Protein AF-A0A7H0Y785-F1 (afdb_monomer_lite)

Radius of gyration: 13.6 Å; chains: 1; bounding box: 26×25×44 Å

Organism: NCBI:txid59893

InterPro domains:
  IPR001387 Cro/C1-type, helix-turn-helix domain [PF01381] (8-51)
  IPR001387 Cro/C1-type, helix-turn-helix domain [PS50943] (8-51)
  IPR001387 Cro/C1-type, helix-turn-helix domain [SM00530] (7-65)
  IPR001387 Cro/C1-type, helix-turn-helix domain [cd00093] (5-51)
  IPR010982 Lambda repressor-like, DNA-binding domain superfamily [G3DSA:1.10.260.40] (1-61)
  IPR010982 Lambda repressor-like, DNA-binding domain superfamily [SSF47413] (1-51)

Sequence (72 aa):
MSTIGQRIRTIRKTNNLNQIKFANTIGISQGTLSELEQDKYRPSLDIIIAIKVNDLFCKVDIGINMHSIHVT

pLDDT: mean 79.45, std 18.9, range [38.97, 96.38]

Secondary structure (DSSP, 8-state):
---HHHHHHHHHHHTT--HHHHHHHTTS-HHHHHHHHTTSSPPPHHHHHHHHHHHHHHHHGGG---------

Structure (mmCIF, N/CA/C/O backbone):
data_AF-A0A7H0Y785-F1
#
_entry.id   AF-A0A7H0Y785-F1
#
loop_
_atom_site.group_PDB
_atom_site.id
_atom_site.type_symbol
_atom_site.label_atom_id
_atom_site.label_alt_id
_atom_site.label_comp_id
_atom_site.label_asym_id
_atom_site.label_entity_id
_atom_site.label_seq_id
_atom_site.pdbx_PDB_ins_code
_atom_site.Cartn_x
_atom_site.Cartn_y
_atom_site.Cartn_z
_atom_site.occupancy
_atom_site.B_iso_or_equiv
_atom_site.auth_seq_id
_atom_site.auth_comp_id
_atom_site.auth_asym_id
_atom_site.auth_atom_id
_atom_site.pdbx_PDB_model_num
ATOM 1 N N . MET A 1 1 ? -12.744 13.046 -13.561 1.00 58.41 1 MET A N 1
ATOM 2 C CA . MET A 1 1 ? -12.692 11.572 -13.427 1.00 58.41 1 MET A CA 1
ATOM 3 C C . MET A 1 1 ? -11.775 11.238 -12.268 1.00 58.41 1 MET A C 1
ATOM 5 O O . MET A 1 1 ? -10.737 11.877 -12.162 1.00 58.41 1 MET A O 1
ATOM 9 N N . SER A 1 2 ? -12.154 10.295 -11.408 1.00 82.25 2 SER A N 1
ATOM 10 C CA . SER A 1 2 ? -11.295 9.855 -10.304 1.00 82.25 2 SER A CA 1
ATOM 11 C C . SER A 1 2 ? -10.199 8.927 -10.828 1.00 82.25 2 SER A C 1
ATOM 13 O O . SER A 1 2 ? -10.498 8.009 -11.597 1.00 82.25 2 SER A O 1
ATOM 15 N N . THR A 1 3 ? -8.952 9.142 -10.419 1.00 92.25 3 THR A N 1
ATOM 16 C CA . THR A 1 3 ? -7.830 8.259 -10.772 1.00 92.25 3 THR A CA 1
ATOM 17 C C . THR A 1 3 ? -7.939 6.908 -10.058 1.00 92.25 3 THR A C 1
ATOM 19 O O . THR A 1 3 ? -8.762 6.709 -9.158 1.00 92.25 3 THR A O 1
ATOM 22 N N . ILE A 1 4 ? -7.111 5.943 -10.460 1.00 89.56 4 ILE A N 1
ATOM 23 C CA . ILE A 1 4 ? -7.053 4.638 -9.792 1.00 89.56 4 ILE A CA 1
ATOM 24 C C . ILE A 1 4 ? -6.559 4.806 -8.353 1.00 89.56 4 ILE A C 1
ATOM 26 O O . ILE A 1 4 ? -7.206 4.282 -7.448 1.00 89.56 4 ILE A O 1
ATOM 30 N N . GLY A 1 5 ? -5.513 5.601 -8.117 1.00 92.56 5 GLY A N 1
ATOM 31 C CA . GLY A 1 5 ? -5.010 5.896 -6.778 1.00 92.56 5 GLY A CA 1
ATOM 32 C C . GLY A 1 5 ? -6.068 6.530 -5.878 1.00 92.56 5 GLY A C 1
ATOM 33 O O . GLY A 1 5 ? -6.260 6.097 -4.739 1.00 92.56 5 GLY A O 1
ATOM 34 N N . GLN A 1 6 ? -6.854 7.471 -6.410 1.00 92.75 6 GLN A N 1
ATOM 35 C CA . GLN A 1 6 ? -7.978 8.065 -5.683 1.00 92.75 6 GLN A CA 1
ATOM 36 C C . GLN A 1 6 ? -9.041 7.028 -5.303 1.00 92.75 6 GLN A C 1
ATOM 38 O O . GLN A 1 6 ? -9.516 7.037 -4.171 1.00 92.75 6 GLN A O 1
ATOM 43 N N . ARG A 1 7 ? -9.388 6.101 -6.205 1.00 91.81 7 ARG A N 1
ATOM 44 C CA . ARG A 1 7 ? -10.357 5.028 -5.915 1.00 91.81 7 ARG A CA 1
ATOM 45 C C . ARG A 1 7 ? -9.852 4.080 -4.829 1.00 91.81 7 ARG A C 1
ATOM 47 O O . ARG A 1 7 ? -10.623 3.728 -3.940 1.00 91.81 7 ARG A O 1
ATOM 54 N N . ILE A 1 8 ? -8.571 3.712 -4.871 1.00 92.12 8 ILE A N 1
ATOM 55 C CA . ILE A 1 8 ? -7.926 2.883 -3.840 1.00 92.12 8 ILE A CA 1
ATOM 56 C C . ILE A 1 8 ? -8.006 3.587 -2.481 1.00 92.12 8 ILE A C 1
ATOM 58 O O . ILE A 1 8 ? -8.456 3.000 -1.495 1.00 92.12 8 ILE A O 1
ATOM 62 N N . ARG A 1 9 ? -7.661 4.878 -2.447 1.00 93.06 9 ARG A N 1
ATOM 63 C CA . ARG A 1 9 ? -7.744 5.700 -1.237 1.00 93.06 9 ARG A CA 1
ATOM 64 C C . ARG A 1 9 ? -9.168 5.789 -0.696 1.00 93.06 9 ARG A C 1
ATOM 66 O O . ARG A 1 9 ? -9.356 5.712 0.518 1.00 93.06 9 ARG A O 1
ATOM 73 N N . THR A 1 10 ? -10.159 5.945 -1.572 1.00 91.94 10 THR A N 1
ATOM 74 C CA . THR A 1 10 ? -11.574 5.957 -1.188 1.00 91.94 10 THR A CA 1
ATOM 75 C C . THR A 1 10 ? -11.971 4.638 -0.542 1.00 91.94 10 THR A C 1
ATOM 77 O O . THR A 1 10 ? -12.464 4.680 0.577 1.00 91.94 10 THR A O 1
ATOM 80 N N . ILE A 1 11 ? -11.683 3.490 -1.169 1.00 90.00 11 ILE A N 1
ATOM 81 C CA . ILE A 1 11 ? -11.988 2.158 -0.613 1.00 90.00 11 ILE A CA 1
ATOM 82 C C . ILE A 1 11 ? -11.359 1.993 0.773 1.00 90.00 11 ILE A C 1
ATOM 84 O O . ILE A 1 11 ? -12.017 1.581 1.727 1.00 90.00 11 ILE A O 1
ATOM 88 N N . ARG A 1 12 ? -10.087 2.364 0.934 1.00 92.25 12 ARG A N 1
ATOM 89 C CA . ARG A 1 12 ? -9.425 2.274 2.237 1.00 92.25 12 ARG A CA 1
ATOM 90 C C . ARG A 1 12 ? -10.118 3.140 3.295 1.00 92.25 12 ARG A C 1
ATOM 92 O O . ARG A 1 12 ? -10.327 2.695 4.424 1.00 92.25 12 ARG A O 1
ATOM 99 N N . LYS A 1 13 ? -10.449 4.385 2.941 1.00 91.12 13 LYS A N 1
ATOM 100 C CA . LYS A 1 13 ? -11.096 5.342 3.847 1.00 91.12 13 LYS A CA 1
ATOM 101 C C . LYS A 1 13 ? -12.525 4.938 4.200 1.00 91.12 13 LYS A C 1
ATOM 103 O O . LYS A 1 13 ? -12.894 5.095 5.356 1.00 91.12 13 LYS A O 1
ATOM 108 N N . THR A 1 14 ? -13.301 4.390 3.264 1.00 90.38 14 THR A N 1
ATOM 109 C CA . THR A 1 14 ? -14.663 3.900 3.540 1.00 90.38 14 THR A CA 1
ATOM 110 C C . THR A 1 14 ? -14.664 2.714 4.499 1.00 90.38 14 THR A C 1
ATOM 112 O O . THR A 1 14 ? -15.618 2.541 5.243 1.00 90.38 14 THR A O 1
ATOM 115 N N . ASN A 1 15 ? -13.571 1.947 4.536 1.00 85.38 15 ASN A N 1
ATOM 116 C CA . ASN A 1 15 ? -13.357 0.865 5.498 1.00 85.38 15 ASN A CA 1
ATOM 117 C C . ASN A 1 15 ? -12.688 1.329 6.812 1.00 85.38 15 ASN A C 1
ATOM 119 O O . ASN A 1 15 ? -12.334 0.503 7.646 1.00 85.38 15 ASN A O 1
ATOM 123 N N . ASN A 1 16 ? -12.482 2.638 7.018 1.00 89.00 16 ASN A N 1
ATOM 124 C CA . ASN A 1 16 ? -11.813 3.210 8.198 1.00 89.00 16 ASN A CA 1
ATOM 125 C C . ASN A 1 16 ? -10.410 2.632 8.484 1.00 89.00 16 ASN A C 1
ATOM 127 O O . ASN A 1 16 ? -9.944 2.611 9.626 1.00 89.00 16 ASN A O 1
ATOM 131 N N . LEU A 1 17 ? -9.696 2.192 7.443 1.00 89.69 17 LEU A N 1
ATOM 132 C CA . L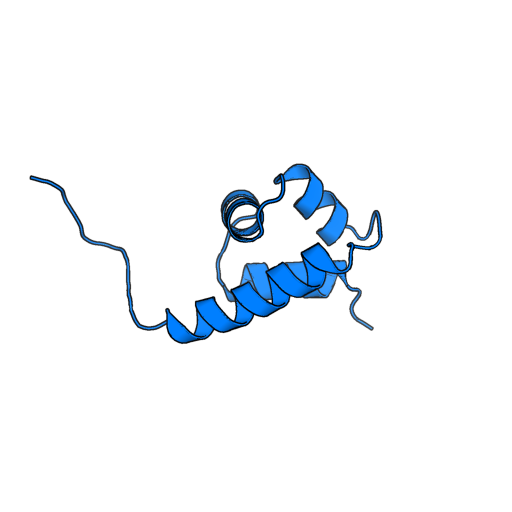EU A 1 17 ? -8.357 1.626 7.577 1.00 89.69 17 LEU A CA 1
ATOM 133 C C . LEU A 1 17 ? -7.275 2.700 7.408 1.00 89.69 17 LEU A C 1
ATOM 135 O O . LEU A 1 17 ? -7.320 3.561 6.520 1.00 89.69 17 LEU A O 1
ATOM 139 N N . ASN A 1 18 ? -6.237 2.625 8.240 1.00 94.19 18 ASN A N 1
ATOM 140 C CA . ASN A 1 18 ? -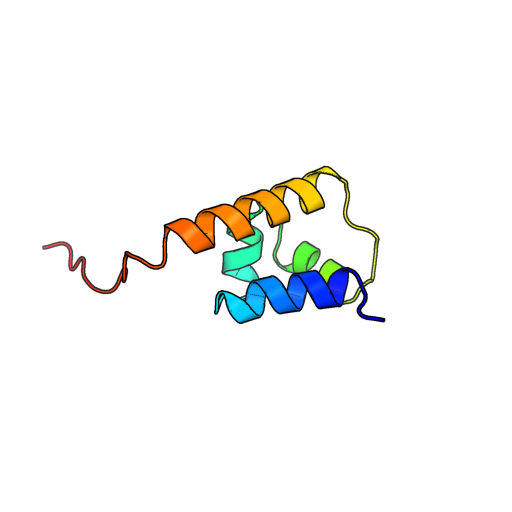4.996 3.348 7.973 1.00 94.19 18 ASN A CA 1
ATOM 141 C C . ASN A 1 18 ? -4.198 2.634 6.860 1.00 94.19 18 ASN A C 1
ATOM 143 O O . ASN A 1 18 ? -4.499 1.496 6.496 1.00 94.19 18 ASN A O 1
ATOM 147 N N . GLN A 1 19 ? -3.204 3.315 6.283 1.00 94.06 19 GLN A N 1
ATOM 148 C CA . GLN A 1 19 ? -2.438 2.757 5.162 1.00 94.06 19 GLN A CA 1
ATOM 149 C C . GLN A 1 19 ? -1.685 1.476 5.544 1.00 94.06 19 GLN A C 1
ATOM 151 O O . GLN A 1 19 ? -1.645 0.553 4.745 1.00 94.06 19 GLN A O 1
ATOM 156 N N . ILE A 1 20 ? -1.154 1.382 6.767 1.00 94.50 20 ILE A N 1
ATOM 157 C CA . ILE A 1 20 ? -0.426 0.193 7.235 1.00 94.50 20 ILE A CA 1
ATOM 158 C C . ILE A 1 20 ? -1.354 -1.027 7.259 1.00 94.50 20 ILE A C 1
ATOM 160 O O . ILE A 1 20 ? -1.044 -2.047 6.655 1.00 94.50 20 ILE A O 1
ATOM 164 N N . LYS A 1 21 ? -2.524 -0.910 7.903 1.00 90.19 21 LYS A N 1
ATOM 165 C CA . LYS A 1 21 ? -3.503 -2.000 8.002 1.00 90.19 21 LYS A CA 1
ATOM 166 C C . LYS A 1 21 ? -3.964 -2.456 6.622 1.00 90.19 21 LYS A C 1
ATOM 168 O O . LYS A 1 21 ? -3.947 -3.646 6.352 1.00 90.19 21 LYS A O 1
ATOM 173 N N . PHE A 1 22 ? -4.321 -1.517 5.747 1.00 91.94 22 PHE A N 1
ATOM 174 C CA . PHE A 1 22 ? -4.795 -1.854 4.407 1.00 91.94 22 PHE A CA 1
ATOM 175 C C . PHE A 1 22 ? -3.707 -2.492 3.536 1.00 91.94 22 PHE A C 1
ATOM 177 O O . PHE A 1 22 ? -3.982 -3.478 2.860 1.00 91.94 22 PHE A O 1
ATOM 184 N N . ALA A 1 23 ? -2.477 -1.967 3.588 1.00 92.00 23 ALA A N 1
ATOM 185 C CA . ALA A 1 23 ? -1.332 -2.524 2.873 1.00 92.00 23 ALA A CA 1
ATOM 186 C C . ALA A 1 23 ? -1.042 -3.963 3.324 1.00 92.00 23 ALA A C 1
ATOM 188 O O . ALA A 1 23 ? -0.898 -4.846 2.481 1.00 92.00 23 ALA A O 1
ATOM 189 N N . ASN A 1 24 ? -1.079 -4.214 4.637 1.00 90.44 24 ASN A N 1
ATOM 190 C CA . ASN A 1 24 ? -0.925 -5.556 5.196 1.00 90.44 24 ASN A CA 1
ATOM 191 C C . ASN A 1 24 ? -2.020 -6.513 4.702 1.00 90.44 24 ASN A C 1
ATOM 193 O O . ASN A 1 24 ? -1.713 -7.650 4.361 1.00 90.44 24 ASN A O 1
ATOM 197 N N . THR A 1 25 ? -3.279 -6.066 4.612 1.00 87.69 25 THR A N 1
ATOM 198 C CA . THR A 1 25 ? -4.379 -6.921 4.131 1.00 87.69 25 THR A CA 1
ATOM 199 C C . THR A 1 25 ? -4.237 -7.304 2.657 1.00 87.69 25 THR A C 1
ATOM 201 O O . THR A 1 25 ? -4.610 -8.409 2.282 1.00 87.69 25 THR A O 1
ATOM 204 N N . ILE A 1 26 ? -3.697 -6.418 1.815 1.00 89.56 26 ILE A N 1
ATOM 205 C CA . ILE A 1 26 ? -3.470 -6.703 0.385 1.00 89.56 26 ILE A CA 1
ATOM 206 C C . ILE A 1 26 ? -2.057 -7.236 0.091 1.00 89.56 26 ILE A C 1
ATOM 208 O O . ILE A 1 26 ? -1.709 -7.411 -1.073 1.00 89.56 26 ILE A O 1
ATOM 212 N N . GLY A 1 27 ? -1.246 -7.491 1.125 1.00 89.38 27 GLY A N 1
ATOM 213 C CA . GLY A 1 27 ? 0.076 -8.109 1.000 1.00 89.38 27 GLY A CA 1
ATOM 214 C C . GLY A 1 27 ? 1.166 -7.214 0.400 1.00 89.38 27 GLY A C 1
ATOM 215 O O . GLY A 1 27 ? 2.086 -7.727 -0.231 1.00 89.38 27 GLY A O 1
ATOM 216 N N . ILE A 1 28 ? 1.085 -5.890 0.573 1.00 92.81 28 ILE A N 1
ATOM 217 C CA . ILE A 1 28 ? 2.098 -4.937 0.080 1.00 92.81 28 ILE A CA 1
ATOM 218 C C . ILE A 1 28 ? 2.668 -4.071 1.207 1.00 92.81 28 ILE A C 1
ATOM 220 O O . ILE A 1 28 ? 2.119 -4.003 2.304 1.00 92.81 28 ILE A O 1
ATOM 224 N N . SER A 1 29 ? 3.760 -3.353 0.929 1.00 95.62 29 SER A N 1
ATOM 225 C CA . SER A 1 29 ? 4.308 -2.387 1.887 1.00 95.62 29 SER A CA 1
ATOM 226 C C . SER A 1 29 ? 3.454 -1.111 1.973 1.00 95.62 29 SER A C 1
ATOM 228 O O . SER A 1 29 ? 2.812 -0.698 1.002 1.00 95.62 29 SER A O 1
ATOM 230 N N . GLN A 1 30 ? 3.488 -0.419 3.117 1.00 96.12 30 GLN A N 1
ATOM 231 C CA . GLN A 1 30 ? 2.807 0.875 3.264 1.00 96.12 30 GLN A CA 1
ATOM 232 C C . GLN A 1 30 ? 3.342 1.933 2.281 1.00 96.12 30 GLN A C 1
ATOM 234 O O . GLN A 1 30 ? 2.554 2.729 1.769 1.00 96.12 30 GLN A O 1
ATOM 239 N N . GLY A 1 31 ? 4.646 1.919 1.982 1.00 96.06 31 GLY A N 1
ATOM 240 C CA . GLY A 1 31 ? 5.254 2.805 0.985 1.00 96.06 31 GLY A CA 1
ATOM 241 C C . GLY A 1 31 ? 4.670 2.565 -0.406 1.00 96.06 31 GLY A C 1
ATOM 242 O O . GLY A 1 31 ? 4.177 3.500 -1.032 1.00 96.06 31 GLY A O 1
ATOM 243 N N . THR A 1 32 ? 4.599 1.296 -0.822 1.00 94.44 32 THR A N 1
ATOM 244 C CA . THR A 1 32 ? 3.968 0.854 -2.078 1.00 94.44 32 THR A CA 1
ATOM 245 C C . THR A 1 32 ? 2.530 1.367 -2.177 1.00 94.44 32 THR A C 1
ATOM 247 O O . THR A 1 32 ? 2.165 1.990 -3.172 1.00 94.44 32 THR A O 1
ATOM 250 N N . LEU A 1 33 ? 1.724 1.196 -1.122 1.00 95.19 33 LEU A N 1
ATOM 251 C CA . LEU A 1 33 ? 0.358 1.723 -1.081 1.00 95.19 33 LEU A CA 1
ATOM 252 C C . LEU A 1 33 ? 0.312 3.255 -1.196 1.00 95.19 33 LEU A C 1
ATOM 254 O O . LEU A 1 33 ? -0.545 3.793 -1.893 1.00 95.19 33 LEU A O 1
ATOM 258 N N . SER A 1 34 ? 1.207 3.966 -0.511 1.00 96.38 34 SER A N 1
ATOM 259 C CA . SER A 1 34 ? 1.254 5.431 -0.543 1.00 96.38 34 SER A CA 1
ATOM 260 C C . SER A 1 34 ? 1.535 5.960 -1.949 1.00 96.38 34 SER A C 1
ATOM 262 O O . SER A 1 34 ? 0.891 6.908 -2.396 1.00 96.38 34 SER A O 1
ATOM 264 N N . GLU A 1 35 ? 2.461 5.329 -2.665 1.00 96.06 35 GLU A N 1
ATOM 265 C CA . GLU A 1 35 ? 2.791 5.682 -4.044 1.00 96.06 35 GLU A CA 1
ATOM 266 C C . GLU A 1 35 ? 1.651 5.363 -5.018 1.00 96.06 35 GLU A C 1
ATOM 268 O O . GLU A 1 35 ? 1.376 6.165 -5.913 1.00 96.06 35 GLU A O 1
ATOM 273 N N . LEU A 1 36 ? 0.933 4.254 -4.802 1.00 94.50 36 LEU A N 1
ATOM 274 C CA . LEU A 1 36 ? -0.285 3.926 -5.547 1.00 94.50 36 LEU A CA 1
ATOM 275 C C . LEU A 1 36 ? -1.387 4.964 -5.332 1.00 94.50 36 LEU A C 1
ATOM 277 O O . LEU A 1 36 ? -2.000 5.413 -6.296 1.00 94.50 36 LEU A O 1
ATOM 281 N N . GLU A 1 37 ? -1.635 5.377 -4.085 1.00 94.00 37 GLU A N 1
ATOM 282 C CA . GLU A 1 37 ? -2.638 6.404 -3.762 1.00 94.00 37 GLU A CA 1
ATOM 283 C C . GLU A 1 37 ? -2.282 7.793 -4.319 1.00 94.00 37 GLU A C 1
ATOM 285 O O . GLU A 1 37 ? -3.165 8.642 -4.442 1.00 94.00 37 GLU A O 1
ATOM 290 N N . GLN A 1 38 ? -1.006 8.020 -4.642 1.00 95.12 38 GLN A N 1
ATOM 291 C CA . GLN A 1 38 ? -0.482 9.230 -5.283 1.00 95.12 38 GLN A CA 1
ATOM 292 C C . GLN A 1 38 ? -0.386 9.109 -6.813 1.00 95.12 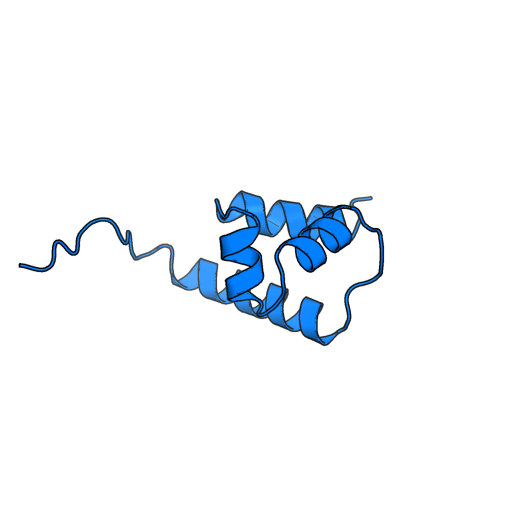38 GLN A C 1
ATOM 294 O O . GLN A 1 38 ? 0.155 10.008 -7.451 1.00 95.12 38 GLN A O 1
ATOM 299 N N . ASP A 1 39 ? -0.870 8.007 -7.398 1.00 92.94 39 ASP A N 1
ATOM 300 C CA . ASP A 1 39 ? -0.805 7.725 -8.837 1.00 92.94 39 ASP A CA 1
ATOM 301 C C . ASP A 1 39 ? 0.628 7.730 -9.413 1.00 92.94 39 ASP A C 1
ATOM 303 O O . ASP A 1 39 ? 0.820 7.952 -10.610 1.00 92.94 39 ASP A O 1
ATOM 307 N N . LYS A 1 40 ? 1.654 7.457 -8.589 1.00 92.00 40 LYS A N 1
ATOM 308 C CA . LYS A 1 40 ? 3.058 7.455 -9.043 1.00 92.00 40 LYS A CA 1
ATOM 309 C C . LYS A 1 40 ? 3.365 6.345 -10.045 1.00 92.00 40 LYS A C 1
ATOM 311 O O . LYS A 1 40 ? 4.275 6.489 -10.855 1.00 92.00 40 LYS A O 1
ATOM 316 N N . TYR A 1 41 ? 2.629 5.240 -9.988 1.00 87.69 41 TYR A N 1
ATOM 317 C CA . TYR A 1 41 ? 2.711 4.165 -10.969 1.00 87.69 41 TYR A CA 1
ATOM 318 C C . TYR A 1 41 ? 1.387 3.412 -11.068 1.00 87.69 41 TYR A C 1
ATOM 320 O O . TYR A 1 41 ? 0.503 3.516 -10.215 1.00 87.69 41 TYR A O 1
ATOM 328 N N . ARG A 1 42 ? 1.247 2.641 -12.148 1.00 85.31 42 ARG A N 1
ATOM 329 C CA . ARG A 1 42 ? 0.075 1.796 -12.370 1.00 85.31 42 ARG A CA 1
ATOM 330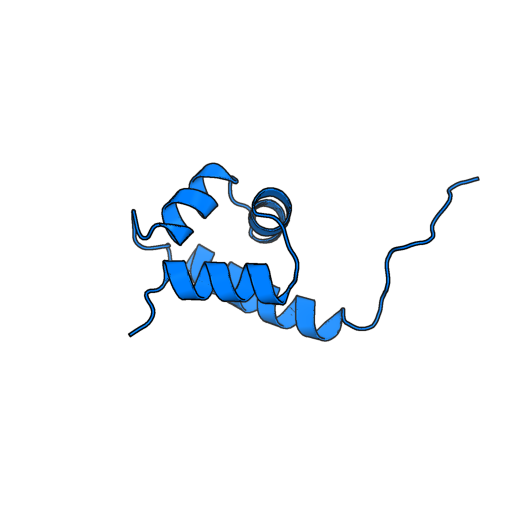 C C . ARG A 1 42 ? 0.183 0.525 -11.520 1.00 85.31 42 ARG A C 1
ATOM 332 O O . ARG A 1 42 ? 1.185 -0.176 -11.654 1.00 85.31 42 ARG A O 1
ATOM 339 N N . PRO A 1 43 ? -0.826 0.194 -10.694 1.00 87.44 43 PRO A N 1
ATOM 340 C CA . PRO A 1 43 ? -0.845 -1.078 -9.982 1.00 87.44 43 PRO A CA 1
ATOM 341 C C . PRO A 1 43 ? -0.835 -2.246 -10.968 1.00 87.44 43 PRO A C 1
ATOM 343 O O . PRO A 1 43 ? -1.440 -2.168 -12.041 1.00 87.44 43 PRO A O 1
ATOM 346 N N . SER A 1 44 ? -0.177 -3.339 -10.584 1.00 89.06 44 SER A N 1
ATOM 347 C CA . SER A 1 44 ? -0.268 -4.604 -11.309 1.00 89.06 44 SER A CA 1
ATOM 348 C C . SER A 1 44 ? -1.675 -5.202 -11.196 1.00 89.06 44 SER A C 1
ATOM 350 O O . SER A 1 44 ? -2.464 -4.836 -10.318 1.00 89.06 44 SER A O 1
ATOM 352 N N . LEU A 1 45 ? -1.987 -6.150 -12.085 1.00 87.56 45 LEU A N 1
ATOM 353 C CA . LEU A 1 45 ? -3.246 -6.901 -12.045 1.00 87.56 45 LEU A CA 1
ATOM 354 C C . LEU A 1 45 ? -3.460 -7.577 -10.686 1.00 87.56 45 LEU A C 1
ATOM 356 O O . LEU A 1 45 ? -4.563 -7.507 -10.148 1.00 87.56 45 LEU A O 1
ATOM 360 N N . ASP A 1 46 ? -2.401 -8.132 -10.096 1.00 86.69 46 ASP A N 1
ATOM 361 C CA . ASP A 1 46 ? -2.458 -8.808 -8.796 1.00 86.69 46 ASP A CA 1
ATOM 362 C C . ASP A 1 46 ? -2.942 -7.875 -7.680 1.00 86.69 46 ASP A C 1
ATOM 364 O O . ASP A 1 46 ? -3.800 -8.247 -6.882 1.00 86.69 46 ASP A O 1
ATOM 368 N N . ILE A 1 47 ? -2.471 -6.622 -7.669 1.00 87.31 47 ILE A N 1
ATOM 369 C CA . ILE A 1 47 ? -2.892 -5.612 -6.686 1.00 87.31 47 ILE A CA 1
ATOM 370 C C . ILE A 1 47 ? -4.365 -5.243 -6.889 1.00 87.31 47 ILE A C 1
ATOM 372 O O . ILE A 1 47 ? -5.111 -5.105 -5.920 1.00 87.31 47 ILE A O 1
ATOM 376 N N . ILE A 1 48 ? -4.813 -5.104 -8.141 1.00 87.62 48 ILE A N 1
ATOM 377 C CA . ILE A 1 48 ? -6.220 -4.806 -8.442 1.00 87.62 48 ILE A CA 1
ATOM 378 C C . ILE A 1 48 ? -7.124 -5.947 -7.958 1.00 87.62 48 ILE A C 1
ATOM 380 O O . ILE A 1 48 ? -8.167 -5.684 -7.352 1.00 87.62 48 ILE A O 1
ATOM 384 N N . ILE A 1 49 ? -6.717 -7.198 -8.187 1.00 87.06 49 ILE A N 1
ATOM 385 C CA . ILE A 1 49 ? -7.440 -8.385 -7.720 1.00 87.06 49 ILE A CA 1
ATOM 386 C C . ILE A 1 49 ? -7.472 -8.410 -6.189 1.00 87.06 49 ILE A C 1
ATOM 388 O O . ILE A 1 49 ? -8.555 -8.516 -5.616 1.00 87.06 49 ILE A O 1
ATOM 392 N N . ALA A 1 50 ? -6.332 -8.223 -5.519 1.00 85.25 50 ALA A N 1
ATOM 393 C CA . ALA A 1 50 ? -6.250 -8.212 -4.058 1.00 85.25 50 ALA A CA 1
ATOM 394 C C . ALA A 1 50 ? -7.156 -7.140 -3.427 1.00 85.25 50 ALA A C 1
ATOM 396 O O . ALA A 1 50 ? -7.882 -7.417 -2.472 1.00 85.25 50 ALA A O 1
ATOM 397 N N . ILE A 1 51 ? -7.187 -5.931 -3.997 1.00 86.38 51 ILE A N 1
ATOM 398 C CA . ILE A 1 51 ? -8.069 -4.847 -3.540 1.00 86.38 51 ILE A CA 1
ATOM 399 C C . ILE A 1 51 ? -9.543 -5.212 -3.750 1.00 86.38 51 ILE A C 1
ATOM 401 O O . ILE A 1 51 ? -10.364 -4.965 -2.867 1.00 86.38 51 ILE A O 1
ATOM 405 N N . LYS A 1 52 ? -9.894 -5.806 -4.898 1.00 83.12 52 LYS A N 1
ATOM 406 C CA . LYS A 1 52 ? -11.274 -6.207 -5.205 1.00 83.12 52 LYS A CA 1
ATOM 407 C C . LYS A 1 52 ? -11.774 -7.309 -4.274 1.00 83.12 52 LYS A C 1
ATOM 409 O O . LYS A 1 52 ? -12.931 -7.267 -3.863 1.00 83.12 52 LYS A O 1
ATOM 414 N N . VAL A 1 53 ? -10.913 -8.272 -3.965 1.00 78.06 53 VAL A N 1
ATOM 415 C CA . VAL A 1 53 ? -11.196 -9.358 -3.026 1.00 78.06 53 VAL A CA 1
ATOM 416 C C . VAL A 1 53 ? -11.402 -8.780 -1.627 1.00 78.06 53 VAL A C 1
ATOM 418 O O . VAL A 1 53 ? -12.448 -9.007 -1.028 1.00 78.06 53 VAL A O 1
ATOM 421 N N . ASN A 1 54 ? -10.480 -7.946 -1.147 1.00 74.31 54 ASN A N 1
ATOM 422 C CA . ASN A 1 54 ? -10.565 -7.337 0.180 1.00 74.31 54 ASN A CA 1
ATOM 423 C C . ASN A 1 54 ? -11.824 -6.460 0.358 1.00 74.31 54 ASN A C 1
ATOM 425 O O . ASN A 1 54 ? -12.536 -6.601 1.346 1.00 74.31 54 ASN A O 1
ATOM 429 N N . ASP A 1 55 ? -12.185 -5.637 -0.637 1.00 71.56 55 ASP A N 1
ATOM 430 C CA . ASP A 1 55 ? -13.436 -4.854 -0.607 1.00 71.56 55 ASP A CA 1
ATOM 431 C C . ASP A 1 55 ? -14.699 -5.731 -0.485 1.00 71.56 55 ASP A C 1
ATOM 433 O O . ASP A 1 55 ? -15.716 -5.289 0.051 1.00 71.56 55 ASP A O 1
ATOM 437 N N . LEU A 1 56 ? -14.652 -6.973 -0.978 1.00 60.53 56 LEU A N 1
ATOM 438 C CA . LEU A 1 56 ? -15.758 -7.921 -0.871 1.00 60.53 56 LEU A CA 1
ATOM 439 C C . LEU A 1 56 ? -15.803 -8.589 0.511 1.00 60.53 56 LEU A C 1
ATOM 441 O O . LEU A 1 56 ? -16.883 -8.714 1.082 1.00 60.53 56 LEU A O 1
ATOM 445 N N . PHE A 1 57 ? -14.645 -8.957 1.064 1.00 56.94 57 PHE A N 1
ATOM 446 C CA . PHE A 1 57 ? -14.536 -9.547 2.402 1.00 56.94 57 PHE A CA 1
ATOM 447 C C . PHE A 1 57 ? -14.903 -8.544 3.505 1.00 56.94 57 PHE A C 1
ATOM 449 O O . PHE A 1 57 ? -15.713 -8.868 4.369 1.00 56.94 57 PHE A O 1
ATOM 456 N N . CYS A 1 58 ? -14.466 -7.281 3.406 1.00 54.69 58 CYS A N 1
ATOM 457 C CA . CYS A 1 58 ? -14.859 -6.246 4.369 1.00 54.69 58 CYS A CA 1
ATOM 458 C C . CYS A 1 58 ? -16.375 -6.003 4.427 1.00 54.69 58 CYS A C 1
ATOM 460 O O . CYS A 1 58 ? -16.867 -5.562 5.458 1.00 54.69 58 CYS A O 1
ATOM 462 N N . LYS A 1 59 ? -17.130 -6.289 3.355 1.00 50.03 59 LYS A N 1
ATOM 463 C CA . LYS A 1 59 ? -18.602 -6.179 3.353 1.00 50.03 59 LYS A CA 1
ATOM 464 C C . LYS A 1 59 ? -19.292 -7.340 4.062 1.00 50.03 59 LYS A C 1
ATOM 466 O O . LYS A 1 59 ? -20.404 -7.156 4.548 1.00 50.03 59 LYS A O 1
ATOM 471 N N . VAL A 1 60 ? -18.650 -8.505 4.125 1.00 50.19 60 VAL A N 1
ATOM 472 C CA . VAL A 1 60 ? -19.149 -9.669 4.870 1.00 50.19 60 VAL A CA 1
ATOM 473 C C . VAL A 1 60 ? -18.870 -9.504 6.372 1.00 50.19 60 VAL A C 1
ATOM 475 O O . VAL A 1 60 ? -19.699 -9.896 7.189 1.00 50.19 60 VAL A O 1
ATOM 478 N N . ASP A 1 61 ? -17.783 -8.816 6.738 1.00 42.12 61 ASP A N 1
ATOM 479 C CA . ASP A 1 61 ? -17.337 -8.642 8.131 1.00 42.12 61 ASP A CA 1
ATOM 480 C C . ASP A 1 61 ? -17.924 -7.424 8.879 1.00 42.12 61 ASP A C 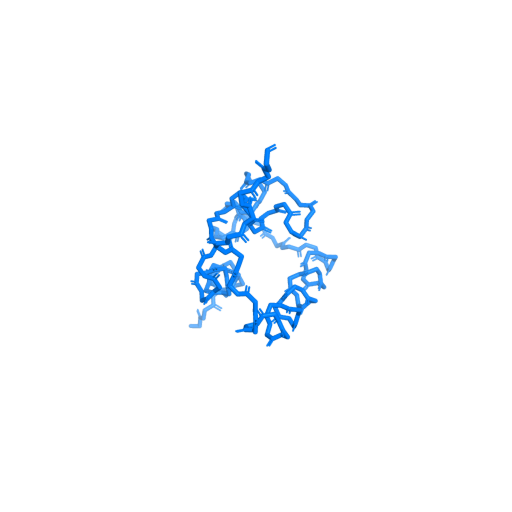1
ATOM 482 O O . ASP A 1 61 ? -17.593 -7.205 10.047 1.00 42.12 61 ASP A O 1
ATOM 486 N N . ILE A 1 62 ? -18.857 -6.656 8.291 1.00 50.28 62 ILE A N 1
ATOM 487 C CA . ILE A 1 62 ? -19.563 -5.554 9.001 1.00 50.28 62 ILE A CA 1
ATOM 488 C C . ILE A 1 62 ? -20.394 -6.079 10.207 1.00 50.28 62 ILE A C 1
ATOM 490 O O . ILE A 1 62 ? -20.964 -5.303 10.971 1.00 50.28 62 ILE A O 1
ATOM 494 N N . GLY A 1 63 ? -20.411 -7.395 10.449 1.00 43.75 63 GLY A N 1
ATOM 495 C CA . GLY A 1 63 ? -21.029 -8.050 11.601 1.00 43.75 63 GLY A CA 1
ATOM 496 C C . GLY A 1 63 ? -20.141 -8.366 12.815 1.00 43.75 63 GLY A C 1
ATOM 497 O O . GLY A 1 63 ? -20.680 -8.930 13.763 1.00 43.75 63 GLY A O 1
ATOM 498 N N . ILE A 1 64 ? -18.838 -8.044 12.862 1.00 44.53 64 ILE A N 1
ATOM 499 C CA . ILE A 1 64 ?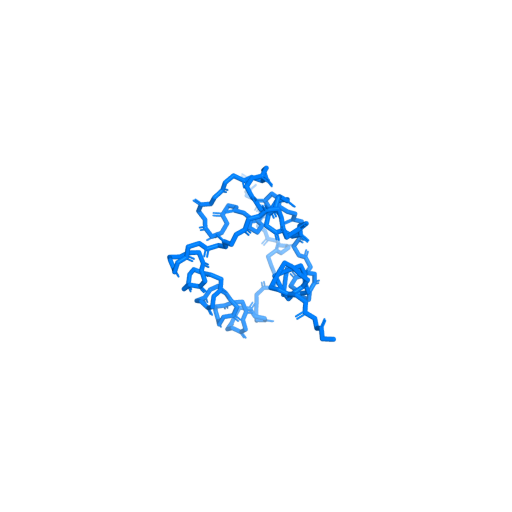 -18.027 -8.316 14.071 1.00 44.53 64 ILE A CA 1
ATOM 500 C C . ILE A 1 64 ? -17.157 -7.132 14.508 1.00 44.53 64 ILE A C 1
ATOM 502 O O . ILE A 1 64 ? -16.061 -6.873 14.016 1.00 44.53 64 ILE A O 1
ATOM 506 N N . ASN A 1 65 ? -17.663 -6.433 15.524 1.00 38.97 65 ASN A N 1
ATOM 507 C CA . ASN A 1 65 ? -16.935 -5.477 16.342 1.00 38.97 65 ASN A CA 1
ATOM 508 C C . ASN A 1 65 ? -15.858 -6.217 17.158 1.00 38.97 65 ASN A C 1
ATOM 510 O O . ASN A 1 65 ? -16.142 -6.794 18.206 1.00 38.97 65 ASN A O 1
ATOM 514 N N . MET A 1 66 ? -14.611 -6.207 16.684 1.00 42.22 66 MET A N 1
ATOM 515 C CA . MET A 1 66 ? -13.472 -6.735 17.437 1.00 42.22 66 MET A CA 1
ATOM 516 C C . MET A 1 66 ? -13.022 -5.727 18.513 1.00 42.22 66 MET A C 1
ATOM 518 O O . MET A 1 66 ? -11.933 -5.160 18.433 1.00 42.22 66 MET A O 1
ATOM 522 N N . HIS A 1 67 ? -13.883 -5.475 19.507 1.00 44.94 67 HIS A N 1
ATOM 523 C CA . HIS A 1 67 ? -13.584 -4.645 20.684 1.00 44.94 67 HIS A CA 1
ATOM 524 C C . HIS A 1 67 ? -13.784 -5.358 22.032 1.00 44.94 67 HIS A C 1
ATOM 526 O O . HIS A 1 67 ? -14.055 -4.704 23.029 1.00 44.94 67 HIS A O 1
ATOM 532 N N . SER A 1 68 ? -13.634 -6.678 22.138 1.00 46.03 68 SER A N 1
ATOM 533 C CA . SER A 1 68 ? -13.433 -7.310 23.456 1.00 46.03 68 SER A CA 1
ATOM 534 C C . SER A 1 68 ? -12.937 -8.739 23.317 1.00 46.03 68 SER A C 1
ATOM 536 O O . SER A 1 68 ? -13.734 -9.664 23.241 1.00 46.03 68 SER A O 1
ATOM 538 N N . ILE A 1 69 ? -11.620 -8.928 23.338 1.00 44.22 69 ILE A N 1
ATOM 539 C CA . ILE A 1 69 ? -11.046 -10.136 23.936 1.00 44.22 69 ILE A CA 1
ATOM 540 C C . ILE A 1 69 ? -9.902 -9.660 24.825 1.00 44.22 69 ILE A C 1
ATOM 542 O O . ILE A 1 69 ? -8.754 -9.535 24.409 1.00 44.22 69 ILE A O 1
ATOM 546 N N . HIS A 1 70 ? -10.278 -9.299 26.050 1.00 45.03 70 HIS A N 1
ATOM 547 C CA . HIS A 1 70 ? -9.374 -9.321 27.188 1.00 45.03 70 HIS A CA 1
ATOM 548 C C . HIS A 1 70 ? -9.009 -10.798 27.379 1.00 45.03 70 HIS A C 1
ATOM 550 O O . HIS A 1 70 ? -9.878 -11.606 27.711 1.00 45.03 70 HIS A O 1
ATOM 556 N N . VAL A 1 71 ? -7.773 -11.172 27.053 1.00 44.84 71 VAL A N 1
ATOM 557 C CA . VAL A 1 71 ? -7.250 -12.489 27.426 1.00 44.84 71 VAL A CA 1
ATOM 558 C C . VAL A 1 71 ? -6.892 -12.402 28.905 1.00 44.84 71 VAL A C 1
ATOM 560 O O . VAL A 1 71 ? -6.288 -11.419 29.336 1.00 44.84 71 VAL A O 1
ATOM 563 N N . THR A 1 72 ? -7.399 -13.383 29.642 1.00 46.88 72 THR A N 1
ATOM 564 C CA . THR A 1 72 ? -7.349 -13.552 31.098 1.00 46.88 72 THR A CA 1
ATOM 565 C C . THR A 1 72 ? -5.927 -13.592 31.641 1.00 46.88 72 THR A C 1
ATOM 567 O O . THR A 1 72 ? -5.037 -14.089 30.914 1.00 46.88 72 THR A O 1
#

Foldseek 3Di:
DQDQLCVLVVLCVVLVHDLCVVCVQLVHHSVVNVCSNVPVDDDDPSSVVSSVVVSVVSVVPPPDDPPDDPDD